Protein AF-A0A945B3X9-F1 (afdb_monomer_lite)

Sequence (111 aa):
MVVATVVPNTYIKDQVYYFQRKVPKDLWQYYSRHKIVICLKTKSVRQATFAAKSLASKLDNYWLSLRLQDIQVPASHLLMESRGNSLSDQPTINDALDLYLRLKAWFHKLF

Foldseek 3Di:
DDPDPPLPQWDDDPLWIKGKDAADPVCCVVDPDRMDIGTLRDNDPVSNNVSNVVVVVVVVVVVVVVVVVVPPDPPPVPPDPPPPDPDPPPQDPVNVVVVVVVVVVVVVVVD

Radius of gyration: 33.61 Å; chains: 1; bounding box: 90×26×76 Å

pLDDT: mean 80.26, std 14.55, range [34.69, 94.19]

Secondary structure (DSSP, 8-state):
-------TTEEEETTEEEEEEEPPGGGGGG-SSSEEEEE-----HHHHHHHHHHHHHHHHHHHHHHHHHH-SSTTGGGS----TTS------HHHHHHHHHHHHHHHHT--

Structure (mmCIF, N/CA/C/O backbone):
data_AF-A0A945B3X9-F1
#
_entry.id   AF-A0A945B3X9-F1
#
loop_
_atom_site.group_PDB
_atom_site.id
_atom_site.type_symbol
_atom_site.label_atom_id
_atom_site.label_alt_id
_atom_site.label_comp_id
_atom_site.label_asym_id
_atom_site.label_entity_id
_atom_site.label_seq_id
_atom_site.pdbx_PDB_ins_code
_atom_site.Cartn_x
_atom_site.Cartn_y
_atom_site.Cartn_z
_atom_site.occupancy
_atom_site.B_iso_or_equiv
_atom_site.auth_seq_id
_atom_site.auth_comp_id
_atom_site.auth_asym_id
_atom_site.auth_atom_id
_atom_site.pdbx_PDB_model_num
ATOM 1 N N . MET A 1 1 ? -25.529 10.657 19.042 1.00 34.69 1 MET A N 1
ATOM 2 C CA . MET A 1 1 ? -24.734 10.490 17.806 1.00 34.69 1 MET A CA 1
ATOM 3 C C . MET A 1 1 ? -23.264 10.544 18.197 1.00 34.69 1 MET A C 1
ATOM 5 O O . MET A 1 1 ? -22.777 11.615 18.523 1.00 34.69 1 MET A O 1
ATOM 9 N N . VAL A 1 2 ? -22.589 9.396 18.309 1.00 39.94 2 VAL A N 1
ATOM 10 C CA . VAL A 1 2 ? -21.158 9.366 18.653 1.00 39.94 2 VAL A CA 1
ATOM 11 C C . VAL A 1 2 ? -20.397 9.798 17.408 1.00 39.94 2 VAL A C 1
ATOM 13 O O . VAL A 1 2 ? -20.426 9.095 16.400 1.00 39.94 2 VAL A O 1
ATOM 16 N N . VAL A 1 3 ? -19.753 10.963 17.461 1.00 41.56 3 VAL A N 1
ATOM 17 C CA . VAL A 1 3 ? -18.770 11.370 16.456 1.00 41.56 3 VAL A CA 1
ATOM 18 C C . VAL A 1 3 ? -17.592 10.414 16.612 1.00 41.56 3 VAL A C 1
ATOM 20 O O . VAL A 1 3 ? -16.677 10.643 17.399 1.00 41.56 3 VAL A O 1
ATOM 23 N N . ALA A 1 4 ? -17.662 9.273 15.924 1.00 48.12 4 ALA A N 1
ATOM 24 C CA . ALA A 1 4 ? -16.507 8.423 15.730 1.00 48.12 4 ALA A CA 1
ATOM 25 C C . ALA A 1 4 ? -15.458 9.313 15.072 1.00 48.12 4 ALA A C 1
ATOM 27 O O . ALA A 1 4 ? -15.703 9.888 14.014 1.00 48.12 4 ALA A O 1
ATOM 28 N N . THR A 1 5 ? -14.315 9.483 15.718 1.00 50.12 5 THR A N 1
ATOM 29 C CA . THR A 1 5 ? -13.131 10.048 15.087 1.00 50.12 5 THR A CA 1
ATOM 30 C C . THR A 1 5 ? -12.790 9.123 13.922 1.00 50.12 5 THR A C 1
ATOM 32 O O . THR A 1 5 ? -12.169 8.079 14.111 1.00 50.12 5 THR A O 1
ATOM 35 N N . VAL A 1 6 ? -13.332 9.423 12.735 1.00 61.19 6 VAL A N 1
ATOM 36 C CA . VAL A 1 6 ? -13.319 8.508 11.592 1.00 61.19 6 VAL A CA 1
ATOM 37 C C . VAL A 1 6 ? -11.882 8.396 11.127 1.00 61.19 6 VAL A C 1
ATOM 39 O O . VAL A 1 6 ? -11.352 9.244 10.414 1.00 61.19 6 VAL A O 1
ATOM 42 N N . VAL A 1 7 ? -11.220 7.353 11.606 1.00 66.31 7 VAL A N 1
ATOM 43 C CA . VAL A 1 7 ? -9.876 7.001 11.197 1.00 66.31 7 VAL A CA 1
ATOM 44 C C . VAL A 1 7 ? -9.932 6.776 9.682 1.00 66.31 7 VAL A C 1
ATOM 46 O O . VAL A 1 7 ? -10.696 5.912 9.232 1.00 66.31 7 VAL A O 1
ATOM 49 N N . PRO A 1 8 ? -9.187 7.558 8.880 1.00 74.25 8 PRO A N 1
ATOM 50 C CA . PRO A 1 8 ? -9.322 7.530 7.431 1.00 74.25 8 PRO A CA 1
ATOM 51 C C . PRO A 1 8 ? -9.066 6.115 6.911 1.00 74.25 8 PRO A C 1
ATOM 53 O O . PRO A 1 8 ? -8.135 5.442 7.356 1.00 74.25 8 PRO A O 1
ATOM 56 N N . ASN A 1 9 ? -9.901 5.670 5.969 1.00 80.88 9 ASN A N 1
ATOM 57 C CA . ASN A 1 9 ? -9.833 4.343 5.347 1.00 80.88 9 ASN A CA 1
ATOM 58 C C . ASN A 1 9 ? -10.091 3.162 6.300 1.00 80.88 9 ASN A C 1
ATOM 60 O O . ASN A 1 9 ? -9.591 2.064 6.056 1.00 80.88 9 ASN A O 1
ATOM 64 N N . THR A 1 10 ? -10.866 3.343 7.374 1.00 88.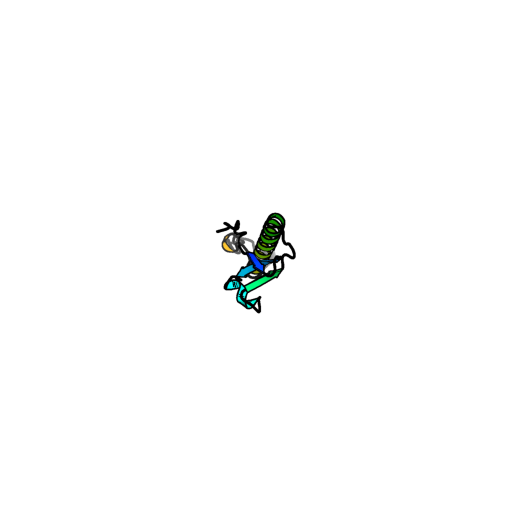69 10 THR A N 1
ATOM 65 C CA . THR A 1 10 ? -11.247 2.228 8.257 1.00 88.69 10 THR A CA 1
ATOM 66 C C . THR A 1 10 ? -12.742 2.168 8.543 1.00 88.69 10 THR A C 1
ATOM 68 O O . THR A 1 10 ? -13.457 3.159 8.420 1.00 88.69 10 THR A O 1
ATOM 71 N N . TYR A 1 11 ? -13.209 0.983 8.922 1.00 88.88 11 TYR A N 1
ATOM 72 C CA . TYR A 1 11 ? -14.560 0.738 9.414 1.00 88.88 11 TYR A CA 1
ATOM 73 C C . TYR A 1 11 ? -14.523 -0.299 10.541 1.00 88.88 11 TYR A C 1
ATOM 75 O O . TYR A 1 11 ? -13.537 -1.018 10.701 1.00 88.88 11 TYR A O 1
ATOM 83 N N . ILE A 1 12 ? -15.587 -0.378 11.335 1.00 89.38 12 ILE A N 1
ATOM 84 C CA . ILE A 1 12 ? -15.688 -1.319 12.455 1.00 89.38 12 ILE A CA 1
ATOM 85 C C . ILE A 1 12 ? -16.617 -2.458 12.050 1.00 89.38 12 ILE A C 1
ATOM 87 O O . ILE A 1 12 ? -17.694 -2.221 11.506 1.00 89.38 12 ILE A O 1
ATOM 91 N N . LYS A 1 13 ? -16.209 -3.692 12.337 1.00 89.12 13 LYS A N 1
ATOM 92 C CA . LYS A 1 13 ? -17.056 -4.880 12.235 1.00 89.12 13 LYS A CA 1
ATOM 93 C C . LYS A 1 13 ? -16.774 -5.769 13.444 1.00 89.12 13 LYS A C 1
ATOM 95 O O . LYS A 1 13 ? -15.614 -6.036 13.748 1.00 89.12 13 LYS A O 1
ATOM 100 N N . ASP A 1 14 ? -17.822 -6.168 14.160 1.00 88.06 14 ASP A N 1
ATOM 101 C CA . ASP A 1 14 ? -17.732 -7.022 15.357 1.00 88.06 14 ASP A CA 1
ATOM 102 C C . ASP A 1 14 ? -16.768 -6.478 16.433 1.00 88.06 14 ASP A C 1
ATOM 104 O O . ASP A 1 14 ? -15.958 -7.208 17.000 1.00 88.06 14 ASP A O 1
ATOM 108 N N . GLN A 1 15 ? -16.818 -5.163 16.697 1.00 87.31 15 GLN A N 1
ATOM 109 C CA . GLN A 1 15 ? -15.919 -4.442 17.624 1.00 87.31 15 GLN A CA 1
ATOM 110 C C . GLN A 1 15 ? -14.430 -4.439 17.223 1.00 87.31 15 GLN A C 1
ATOM 112 O O . GLN A 1 15 ? -13.593 -3.942 17.976 1.00 87.31 15 GLN A O 1
ATOM 117 N N . VAL A 1 16 ? -14.081 -4.960 16.046 1.00 90.88 16 VAL A N 1
ATOM 118 C CA . VAL A 1 16 ? -12.719 -4.956 15.503 1.00 90.88 16 VAL A CA 1
ATOM 119 C C . VAL A 1 16 ? -12.630 -3.945 14.365 1.00 90.88 16 VAL A C 1
ATOM 121 O O . VAL A 1 16 ? -13.542 -3.825 13.546 1.00 90.88 16 VAL A O 1
ATOM 124 N N . TYR A 1 17 ? -11.521 -3.211 14.300 1.00 90.12 17 TYR A N 1
ATOM 125 C CA . TYR A 1 17 ? -11.271 -2.282 13.203 1.00 90.12 17 TYR A CA 1
ATOM 126 C C . TYR A 1 17 ? -10.745 -3.010 11.962 1.00 90.12 17 TYR A C 1
ATOM 128 O O . TYR A 1 17 ? -9.882 -3.888 12.032 1.00 90.12 17 TYR A O 1
ATOM 136 N N . TYR A 1 18 ? -11.245 -2.595 10.807 1.00 92.31 18 TYR A N 1
ATOM 137 C CA . TYR A 1 18 ? -10.849 -3.056 9.486 1.00 92.31 18 TYR A CA 1
ATOM 138 C C . TYR A 1 18 ? -10.345 -1.870 8.682 1.00 92.31 18 TYR A C 1
ATOM 140 O O . TYR A 1 18 ? -10.929 -0.791 8.711 1.00 92.31 18 TYR A O 1
ATOM 148 N N . PHE A 1 19 ? -9.274 -2.083 7.936 1.00 93.12 19 PHE A N 1
ATOM 149 C CA . PHE A 1 19 ? -8.760 -1.155 6.947 1.00 93.12 19 PHE A CA 1
ATOM 150 C C . PHE A 1 19 ? -9.365 -1.475 5.583 1.00 93.12 19 PHE A C 1
ATOM 152 O O . PHE A 1 19 ? -9.411 -2.639 5.188 1.00 93.12 19 PHE A O 1
ATOM 159 N N . GLN A 1 20 ? -9.805 -0.451 4.857 1.00 92.19 20 GLN A N 1
ATOM 160 C CA . GLN A 1 20 ? -10.320 -0.558 3.500 1.00 92.19 20 GLN A CA 1
ATOM 161 C C . GLN A 1 20 ? -9.741 0.544 2.620 1.00 92.19 20 GLN A C 1
ATOM 163 O O . GLN A 1 20 ? -9.958 1.724 2.882 1.00 92.19 20 GLN A O 1
ATOM 168 N N . ARG A 1 21 ? -9.119 0.166 1.501 1.00 91.31 21 ARG A N 1
ATOM 169 C CA . ARG A 1 21 ? -8.617 1.116 0.500 1.00 91.31 21 ARG A CA 1
ATOM 170 C C . ARG A 1 21 ? -8.899 0.622 -0.917 1.00 91.31 21 ARG A C 1
ATOM 172 O O . ARG A 1 21 ? -8.838 -0.576 -1.188 1.00 91.31 21 ARG A O 1
ATOM 179 N N . LYS A 1 22 ? -9.237 1.545 -1.821 1.00 91.62 22 LYS A N 1
ATOM 180 C CA . LYS A 1 22 ? -9.386 1.250 -3.254 1.00 91.62 22 LYS A CA 1
ATOM 181 C C . LYS A 1 22 ? -8.010 1.194 -3.915 1.00 91.62 22 LYS A C 1
ATOM 183 O O . LYS A 1 22 ? -7.152 2.014 -3.600 1.00 91.62 22 LYS A O 1
ATOM 188 N N . VAL A 1 23 ? -7.827 0.245 -4.827 1.00 91.50 23 VAL A N 1
ATOM 189 C CA . VAL A 1 23 ? -6.628 0.140 -5.664 1.00 91.50 23 VAL A CA 1
ATOM 190 C C . VAL A 1 23 ? -6.755 1.144 -6.822 1.00 91.50 23 VAL A C 1
ATOM 192 O O . VAL A 1 23 ? -7.811 1.169 -7.466 1.00 91.50 23 VAL A O 1
ATOM 195 N N . PRO A 1 24 ? -5.730 1.975 -7.092 1.00 90.56 24 PRO A N 1
ATOM 196 C CA . PRO A 1 24 ? -5.681 2.849 -8.266 1.00 90.56 24 PRO A CA 1
ATOM 197 C C . PRO A 1 24 ? -5.885 2.071 -9.573 1.00 90.56 24 PRO A C 1
ATOM 199 O O . PRO A 1 24 ? -5.449 0.926 -9.670 1.00 90.56 24 PRO A O 1
ATOM 202 N N . LYS A 1 25 ? -6.530 2.688 -10.573 1.00 88.31 25 LYS A N 1
ATOM 203 C CA . LYS A 1 25 ? -6.861 2.039 -11.860 1.00 88.31 25 LYS A CA 1
ATOM 204 C C . LYS A 1 25 ? -5.625 1.499 -12.574 1.00 88.31 25 LYS A C 1
ATOM 206 O O . LYS A 1 25 ? -5.640 0.377 -13.063 1.00 88.31 25 LYS A O 1
ATOM 211 N N . ASP A 1 26 ? -4.554 2.277 -12.540 1.00 87.44 26 ASP A N 1
ATOM 212 C CA . ASP A 1 26 ? -3.242 1.965 -13.109 1.00 87.44 26 ASP A CA 1
ATOM 213 C C . ASP A 1 26 ? -2.678 0.640 -12.569 1.00 87.44 26 ASP A C 1
ATOM 215 O O . ASP A 1 26 ? -1.916 -0.037 -13.243 1.00 87.44 26 ASP A O 1
ATOM 219 N N . LEU A 1 27 ? -3.092 0.231 -11.366 1.00 86.88 27 LEU A N 1
ATOM 220 C CA . LEU A 1 27 ? -2.590 -0.961 -10.686 1.00 86.88 27 LEU A CA 1
ATOM 221 C C . LEU A 1 27 ? -3.570 -2.137 -10.724 1.00 86.88 27 LEU A C 1
ATOM 223 O O . LEU A 1 27 ? -3.325 -3.163 -10.093 1.00 86.88 27 LEU A O 1
ATOM 227 N N . TRP A 1 28 ? -4.686 -2.021 -11.446 1.00 89.88 28 TRP A N 1
ATOM 228 C CA . TRP A 1 28 ? -5.678 -3.096 -11.537 1.00 89.88 28 TRP A CA 1
ATOM 229 C C . TRP A 1 28 ? -5.144 -4.351 -12.223 1.00 89.88 28 TRP A C 1
ATOM 231 O O . TRP A 1 28 ? -5.600 -5.441 -11.903 1.00 89.88 28 TRP A O 1
ATOM 241 N N . GLN A 1 29 ? -4.156 -4.218 -13.106 1.00 86.94 29 GLN A N 1
ATOM 242 C CA . GLN A 1 29 ? -3.527 -5.363 -13.769 1.00 86.94 29 GLN A CA 1
ATOM 243 C C . GLN A 1 29 ? -2.729 -6.240 -12.788 1.00 86.94 29 GLN A C 1
ATOM 245 O O . GLN A 1 29 ? -2.649 -7.450 -12.970 1.00 86.94 29 GLN A O 1
ATOM 250 N N . TYR A 1 30 ? -2.209 -5.650 -11.707 1.00 85.38 30 TYR A N 1
ATOM 251 C CA . TYR A 1 30 ? -1.423 -6.350 -10.687 1.00 85.38 30 TYR A CA 1
ATOM 252 C C . TYR A 1 30 ? -2.278 -6.980 -9.574 1.00 85.38 30 TYR A C 1
ATOM 254 O O . TYR A 1 30 ? -1.777 -7.786 -8.791 1.00 85.38 30 TYR A O 1
ATOM 262 N N . TYR A 1 31 ? -3.564 -6.624 -9.467 1.00 88.00 31 TYR A N 1
ATOM 263 C CA . TYR A 1 31 ? -4.441 -7.071 -8.383 1.00 88.00 31 TYR A CA 1
ATOM 264 C C . TYR A 1 31 ? -5.717 -7.726 -8.910 1.00 88.00 31 TYR A C 1
ATOM 266 O O . TYR A 1 31 ? -6.522 -7.098 -9.586 1.00 88.00 31 TYR A O 1
ATOM 274 N N . SER A 1 32 ? -5.999 -8.950 -8.450 1.00 86.44 32 SER A N 1
ATOM 275 C CA . SER A 1 32 ? -7.260 -9.651 -8.751 1.00 86.44 32 SER A CA 1
ATOM 276 C C . SER A 1 32 ? -8.513 -8.902 -8.255 1.00 86.44 32 SER A C 1
ATOM 278 O O . SER A 1 32 ? -9.613 -9.116 -8.761 1.00 86.44 32 SER A O 1
ATOM 280 N N . ARG A 1 33 ? -8.376 -8.005 -7.266 1.00 90.88 33 ARG A N 1
ATOM 281 C CA . ARG A 1 33 ? -9.482 -7.195 -6.732 1.00 90.88 33 ARG A CA 1
ATOM 282 C C . ARG A 1 33 ? -9.118 -5.718 -6.649 1.00 90.88 33 ARG A C 1
ATOM 284 O O . ARG A 1 33 ? -8.063 -5.354 -6.145 1.00 90.88 33 ARG A O 1
ATOM 291 N N . HIS A 1 34 ? -10.075 -4.857 -6.987 1.00 89.62 34 HIS A N 1
ATOM 292 C CA . HIS A 1 34 ? -9.923 -3.394 -6.934 1.00 89.62 34 HIS A CA 1
ATOM 293 C C . HIS A 1 34 ? -10.008 -2.788 -5.521 1.00 89.62 34 HIS A C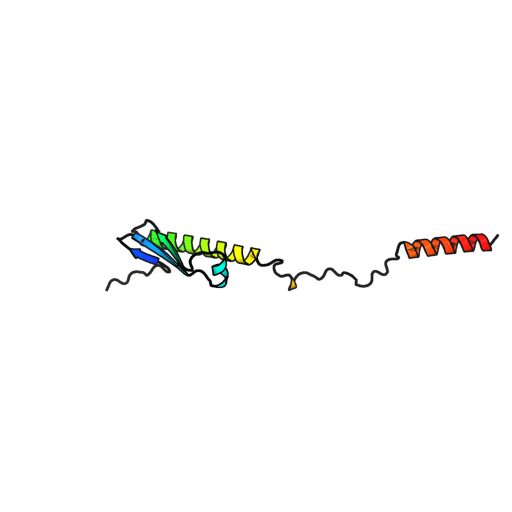 1
ATOM 295 O O . HIS A 1 34 ? -9.960 -1.567 -5.358 1.00 89.62 34 HIS A O 1
ATOM 301 N N . LYS A 1 35 ? -10.182 -3.612 -4.481 1.00 91.19 35 LYS A N 1
ATOM 302 C CA . LYS A 1 35 ? -10.345 -3.167 -3.093 1.00 91.19 35 LYS A CA 1
ATOM 303 C C . LYS A 1 35 ? -9.547 -4.060 -2.154 1.00 91.19 35 LYS A C 1
ATOM 305 O O . LYS A 1 35 ? -9.743 -5.272 -2.144 1.00 91.19 35 LYS A O 1
ATOM 310 N N . ILE A 1 36 ? -8.711 -3.439 -1.331 1.00 91.69 36 ILE A N 1
ATOM 311 C CA . ILE A 1 36 ? -7.928 -4.100 -0.289 1.00 91.69 36 ILE A CA 1
ATOM 312 C C . ILE A 1 36 ? -8.672 -3.927 1.030 1.00 91.69 36 ILE A C 1
ATOM 314 O O . ILE A 1 36 ? -8.997 -2.801 1.413 1.00 91.69 36 ILE A O 1
ATOM 318 N N . VAL A 1 37 ? -8.952 -5.041 1.705 1.00 92.50 37 VAL A N 1
ATOM 319 C CA . VAL A 1 37 ? -9.571 -5.070 3.034 1.00 92.50 37 VAL A CA 1
ATOM 320 C C . VAL A 1 37 ? -8.697 -5.902 3.960 1.00 92.50 37 VAL A C 1
ATOM 322 O O . VAL A 1 37 ? -8.405 -7.053 3.652 1.00 92.50 37 VAL A O 1
ATOM 325 N N . ILE A 1 38 ? -8.274 -5.322 5.083 1.00 92.06 38 ILE A N 1
ATOM 326 C CA . ILE A 1 38 ? -7.381 -5.973 6.048 1.00 92.06 38 ILE A CA 1
ATOM 327 C C . ILE A 1 38 ? -7.950 -5.798 7.453 1.00 92.06 38 ILE A C 1
ATOM 329 O O . ILE A 1 38 ? -8.308 -4.694 7.856 1.00 92.06 38 ILE A O 1
ATOM 333 N N . CYS A 1 39 ? -8.005 -6.883 8.224 1.00 92.25 39 CYS A N 1
ATOM 334 C CA . CYS A 1 39 ? -8.360 -6.818 9.639 1.00 92.25 39 CYS A CA 1
ATOM 335 C C . CYS A 1 39 ? -7.203 -6.181 10.419 1.00 92.25 39 CYS A C 1
ATOM 337 O O . CYS A 1 39 ? -6.100 -6.728 10.412 1.00 92.25 39 CYS A O 1
ATOM 339 N N . LEU A 1 40 ? -7.442 -5.083 11.140 1.00 90.56 40 LEU A N 1
ATOM 340 C CA . LEU A 1 40 ? -6.415 -4.471 11.994 1.00 90.56 40 LEU A CA 1
ATOM 341 C C . LEU A 1 40 ? -6.201 -5.251 13.297 1.00 90.56 40 LEU A C 1
ATOM 343 O O . LEU A 1 40 ? -5.219 -5.005 13.984 1.00 90.56 40 LEU A O 1
ATOM 347 N N . LYS A 1 41 ? -7.096 -6.198 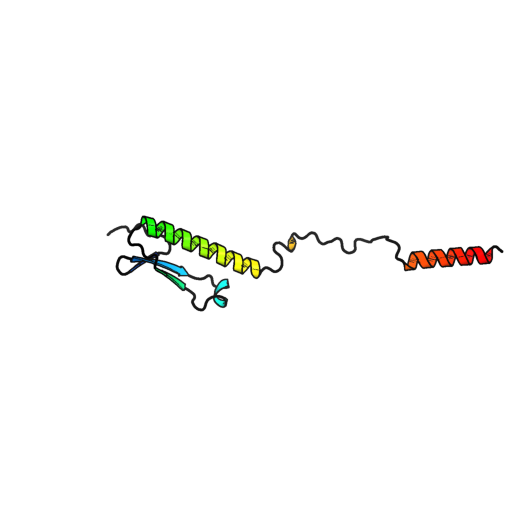13.627 1.00 89.31 41 LYS A N 1
ATOM 348 C CA . LYS A 1 41 ? -7.058 -7.044 14.838 1.00 89.31 41 LYS A CA 1
ATOM 349 C C . LYS A 1 41 ? -7.006 -6.254 16.155 1.00 89.31 41 LYS A C 1
ATOM 351 O O . LYS A 1 41 ? -6.615 -6.790 17.186 1.00 89.31 41 LYS A O 1
ATOM 356 N N . THR A 1 42 ? -7.433 -4.995 16.144 1.00 88.75 42 THR A N 1
ATOM 357 C CA . THR A 1 42 ? -7.474 -4.132 17.328 1.00 88.75 42 THR A CA 1
ATOM 358 C C . THR A 1 42 ? -8.890 -3.628 17.569 1.00 88.75 42 THR A C 1
ATOM 360 O O . THR A 1 42 ? -9.675 -3.484 16.631 1.00 88.75 42 THR A O 1
ATOM 363 N N . LYS A 1 43 ? -9.215 -3.374 18.842 1.00 89.50 43 LYS A N 1
ATOM 364 C CA . LYS A 1 43 ? -10.456 -2.708 19.286 1.00 89.50 43 LYS A CA 1
ATOM 365 C C . LYS A 1 43 ? -10.210 -1.263 19.747 1.00 89.50 43 LYS A C 1
ATOM 367 O O . LYS A 1 43 ? -11.145 -0.523 20.026 1.00 89.50 43 LYS A O 1
ATOM 372 N N . SER A 1 44 ? -8.942 -0.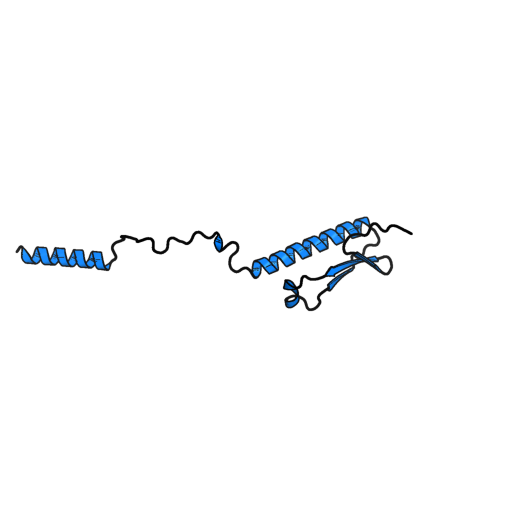860 19.854 1.00 89.31 44 SER A N 1
ATOM 373 C CA . SER A 1 44 ? -8.538 0.481 20.284 1.00 89.3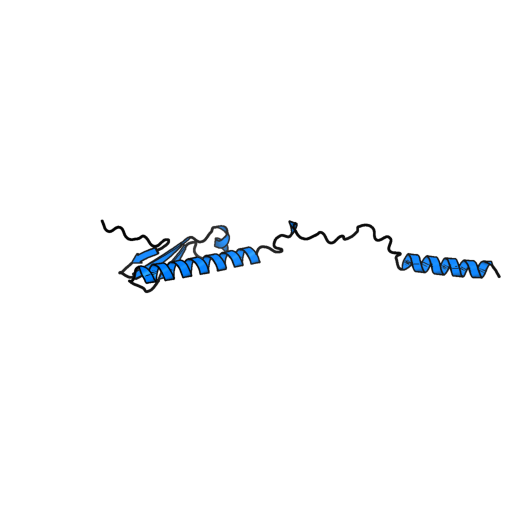1 44 SER A CA 1
ATOM 374 C C . SER A 1 44 ? -8.407 1.416 19.088 1.00 89.31 44 SER A C 1
ATOM 376 O O . SER A 1 44 ? -7.649 1.130 18.161 1.00 89.31 44 SER A O 1
ATOM 378 N N . VAL A 1 45 ? -9.067 2.576 19.155 1.00 87.38 45 VAL A N 1
ATOM 379 C CA . VAL A 1 45 ? -9.003 3.623 18.121 1.00 87.38 45 VAL A CA 1
ATOM 380 C C . VAL A 1 45 ? -7.559 4.055 17.855 1.00 87.38 45 VAL A C 1
ATOM 382 O O . VAL A 1 45 ? -7.157 4.166 16.705 1.00 87.38 45 VAL A O 1
ATOM 385 N N . ARG A 1 46 ? -6.746 4.266 18.901 1.00 89.88 46 ARG A N 1
ATOM 386 C CA . ARG A 1 46 ? -5.358 4.755 18.758 1.00 89.88 46 ARG A CA 1
ATOM 387 C C . ARG A 1 46 ? -4.445 3.747 18.061 1.00 89.88 46 ARG A C 1
ATOM 389 O O . ARG A 1 46 ? -3.586 4.122 17.273 1.00 89.88 46 ARG A O 1
ATOM 396 N N . GLN A 1 47 ? -4.624 2.461 18.350 1.00 90.69 47 GLN A N 1
ATOM 397 C CA . GLN A 1 47 ? -3.868 1.419 17.657 1.00 90.69 47 GLN A CA 1
ATOM 398 C C . GLN A 1 47 ? -4.381 1.239 16.227 1.00 90.69 47 GLN A C 1
ATOM 400 O O . GLN A 1 47 ? -3.581 1.074 15.311 1.00 90.69 47 GLN A O 1
ATOM 405 N N . ALA A 1 48 ? -5.698 1.324 16.021 1.00 90.62 48 ALA A N 1
ATOM 406 C CA . ALA A 1 48 ? -6.299 1.270 14.696 1.00 90.62 48 ALA A CA 1
ATOM 407 C C . ALA A 1 48 ? -5.828 2.429 13.804 1.00 90.62 48 ALA A C 1
ATOM 409 O O . ALA A 1 48 ? -5.470 2.185 12.657 1.00 90.62 48 ALA A O 1
ATOM 410 N N . THR A 1 49 ? -5.737 3.665 14.315 1.00 90.19 49 THR A N 1
ATOM 411 C CA . THR A 1 49 ? -5.195 4.810 13.559 1.00 90.19 49 THR A CA 1
ATOM 412 C C . THR A 1 49 ? -3.750 4.594 13.157 1.00 90.19 49 THR A C 1
ATOM 414 O O . THR A 1 49 ? -3.401 4.807 11.996 1.00 90.19 49 THR A O 1
ATOM 417 N N . PHE A 1 50 ? -2.909 4.163 14.094 1.00 91.81 50 PHE A N 1
ATOM 418 C CA . PHE A 1 50 ? -1.500 3.916 13.828 1.00 91.81 50 PHE A CA 1
ATOM 419 C C . PHE A 1 50 ? -1.312 2.795 12.797 1.00 91.81 50 PHE A C 1
ATOM 421 O O . PHE A 1 50 ? -0.608 2.975 11.803 1.00 91.81 50 PHE A O 1
ATOM 428 N N . ALA A 1 51 ? -2.007 1.670 12.980 1.00 92.38 51 ALA A N 1
ATOM 429 C CA . ALA A 1 51 ? -1.942 0.534 12.069 1.00 92.38 51 ALA A CA 1
ATOM 430 C C . ALA A 1 51 ? -2.501 0.874 10.677 1.00 92.38 51 ALA A C 1
ATOM 432 O O . ALA A 1 51 ? -1.880 0.531 9.673 1.00 92.38 51 ALA A O 1
ATOM 433 N N . ALA A 1 52 ? -3.621 1.600 10.597 1.00 91.94 52 ALA A N 1
ATOM 434 C CA . ALA A 1 52 ? -4.198 2.054 9.333 1.00 91.94 52 ALA A CA 1
ATOM 435 C C . ALA A 1 52 ? -3.249 2.991 8.577 1.00 91.94 52 ALA A C 1
ATOM 437 O O . ALA A 1 52 ? -3.058 2.821 7.374 1.00 91.94 52 ALA A O 1
ATOM 438 N N . LYS A 1 53 ? -2.605 3.938 9.275 1.00 92.06 53 LYS A N 1
ATOM 439 C CA . LYS A 1 53 ? -1.588 4.820 8.683 1.00 92.06 53 LYS A CA 1
ATOM 440 C C . LYS A 1 53 ? -0.374 4.035 8.187 1.00 92.06 53 LYS A C 1
ATOM 442 O O . LYS A 1 53 ? 0.078 4.277 7.075 1.00 92.06 53 LYS A O 1
ATOM 447 N N . SER A 1 54 ? 0.119 3.079 8.976 1.00 93.50 54 SER A N 1
ATOM 448 C CA . SER A 1 54 ? 1.252 2.227 8.590 1.00 93.50 54 SER A CA 1
ATOM 449 C C . SER A 1 54 ? 0.933 1.341 7.380 1.00 93.50 54 SER A C 1
ATOM 451 O O . SER A 1 54 ? 1.758 1.192 6.483 1.00 93.50 54 SER A O 1
ATOM 453 N N . LEU A 1 55 ? -0.274 0.773 7.308 1.00 93.00 55 LEU A N 1
ATOM 454 C CA . LEU A 1 55 ? -0.716 0.014 6.135 1.00 93.00 55 LEU A CA 1
ATOM 455 C C . LEU A 1 55 ? -0.892 0.907 4.911 1.00 93.00 55 LEU A C 1
ATOM 457 O O . LEU A 1 55 ? -0.505 0.516 3.812 1.00 93.00 55 LEU A O 1
ATOM 461 N N . ALA A 1 56 ? -1.451 2.104 5.094 1.00 91.81 56 ALA A N 1
ATOM 462 C CA . ALA A 1 56 ? -1.594 3.067 4.017 1.00 91.81 56 ALA A CA 1
ATOM 463 C C . ALA A 1 56 ? -0.227 3.449 3.432 1.00 91.81 56 ALA A C 1
ATOM 465 O O . ALA A 1 56 ? -0.055 3.326 2.223 1.00 91.81 56 ALA A O 1
ATOM 466 N N . SER A 1 57 ? 0.753 3.805 4.271 1.00 93.62 57 SER A N 1
ATOM 467 C CA . SER A 1 57 ? 2.095 4.170 3.804 1.00 93.62 57 SER A CA 1
ATOM 468 C C . SER A 1 57 ? 2.822 3.007 3.129 1.00 93.62 57 SER A C 1
ATOM 470 O O . SER A 1 57 ? 3.449 3.199 2.092 1.00 93.62 57 SER A O 1
ATOM 472 N N . LYS A 1 58 ? 2.691 1.781 3.653 1.00 93.88 58 LYS A N 1
ATOM 473 C CA . LYS A 1 58 ? 3.237 0.577 3.003 1.00 93.88 58 LYS A CA 1
ATOM 474 C C . LYS A 1 58 ? 2.649 0.356 1.612 1.00 93.88 58 LYS A C 1
ATOM 476 O O . LYS A 1 58 ? 3.399 0.064 0.685 1.00 93.88 58 LYS A O 1
ATOM 481 N N . LEU A 1 59 ? 1.332 0.511 1.460 1.00 93.12 59 LEU A N 1
ATOM 482 C CA . LEU A 1 59 ? 0.683 0.409 0.152 1.00 93.12 59 LEU A CA 1
ATOM 483 C C . LEU A 1 59 ? 1.145 1.514 -0.794 1.00 93.12 59 LEU A C 1
ATOM 485 O O . LEU A 1 59 ? 1.431 1.220 -1.947 1.00 93.12 59 LEU A O 1
ATOM 489 N N . ASP A 1 60 ? 1.262 2.751 -0.313 1.00 92.81 60 ASP A N 1
ATOM 490 C CA . ASP A 1 60 ? 1.725 3.869 -1.137 1.00 92.81 60 ASP A CA 1
ATOM 491 C C . ASP A 1 60 ? 3.151 3.652 -1.644 1.00 92.81 60 ASP A C 1
ATOM 493 O O . ASP A 1 60 ? 3.402 3.812 -2.836 1.00 92.81 60 ASP A O 1
ATOM 497 N N . ASN A 1 61 ? 4.055 3.184 -0.781 1.00 94.19 61 ASN A N 1
ATOM 498 C CA . ASN A 1 61 ? 5.419 2.839 -1.176 1.00 94.19 61 ASN A CA 1
ATOM 499 C C . ASN A 1 61 ? 5.452 1.693 -2.193 1.00 94.19 61 ASN A C 1
ATOM 501 O O . ASN A 1 61 ? 6.179 1.771 -3.179 1.00 94.19 61 ASN A O 1
ATOM 505 N N . TYR A 1 62 ? 4.641 0.650 -1.992 1.00 92.19 62 TYR A N 1
ATOM 506 C CA . TYR A 1 62 ? 4.570 -0.479 -2.922 1.00 92.19 62 TYR A CA 1
ATOM 507 C C . TYR A 1 62 ? 4.029 -0.061 -4.298 1.00 92.19 62 TYR A C 1
ATOM 509 O O . TYR A 1 62 ? 4.574 -0.414 -5.343 1.00 92.19 62 TYR A O 1
ATOM 517 N N . TRP A 1 63 ? 2.972 0.745 -4.313 1.00 91.81 63 TRP A N 1
ATOM 518 C CA . TRP A 1 63 ? 2.397 1.292 -5.539 1.00 91.81 63 TRP A CA 1
ATOM 519 C C . TRP A 1 63 ? 3.359 2.229 -6.264 1.00 91.81 63 TRP A C 1
ATOM 521 O O . TRP A 1 63 ? 3.396 2.239 -7.491 1.00 91.81 63 TRP A O 1
ATOM 531 N N . LEU A 1 64 ? 4.140 3.008 -5.519 1.00 90.88 64 LEU A N 1
ATOM 532 C CA . LEU A 1 64 ? 5.200 3.835 -6.078 1.00 90.88 64 LEU A CA 1
ATOM 533 C C . LEU A 1 64 ? 6.297 2.958 -6.692 1.00 90.88 64 LEU A C 1
ATOM 535 O O . LEU A 1 64 ? 6.692 3.216 -7.824 1.00 90.88 64 LEU A O 1
ATOM 539 N N . SER A 1 65 ? 6.727 1.888 -6.014 1.00 90.25 65 SER A N 1
ATOM 540 C CA . SER A 1 65 ? 7.734 0.977 -6.568 1.00 90.25 65 SER A CA 1
ATOM 541 C C . SER A 1 65 ? 7.274 0.277 -7.847 1.00 90.25 65 SER A C 1
ATOM 543 O O . SER A 1 65 ? 8.074 0.156 -8.765 1.00 90.25 65 SER A O 1
ATOM 545 N N . LEU A 1 66 ? 5.997 -0.114 -7.948 1.00 88.62 66 LEU A N 1
ATOM 546 C CA . LEU A 1 66 ? 5.450 -0.698 -9.180 1.00 88.62 66 LEU A CA 1
ATOM 547 C C . LEU A 1 66 ? 5.528 0.291 -10.347 1.00 88.62 66 LEU A C 1
ATOM 549 O O . LEU A 1 66 ? 6.017 -0.046 -11.417 1.00 88.62 66 LEU A O 1
ATOM 553 N N . ARG A 1 67 ? 5.129 1.547 -10.117 1.00 87.06 67 ARG A N 1
ATOM 554 C CA . ARG A 1 67 ? 5.236 2.592 -11.145 1.00 87.06 67 ARG A CA 1
ATOM 555 C C . ARG A 1 67 ? 6.682 2.867 -11.541 1.00 87.06 67 ARG A C 1
ATOM 557 O O . ARG A 1 67 ? 6.951 3.090 -12.711 1.00 87.06 67 ARG A O 1
ATOM 564 N N . LEU A 1 68 ? 7.606 2.859 -10.579 1.00 85.50 68 LEU A N 1
ATOM 565 C CA . LEU A 1 68 ? 9.031 3.022 -10.864 1.00 85.50 68 LEU A CA 1
ATOM 566 C C . LEU A 1 68 ? 9.601 1.862 -11.684 1.00 85.50 68 LEU A C 1
ATOM 568 O O . LEU A 1 68 ? 10.470 2.105 -12.509 1.00 85.50 68 LEU A O 1
ATOM 572 N N . GLN A 1 69 ? 9.122 0.633 -11.478 1.00 82.19 69 GLN A N 1
ATOM 573 C CA . GLN A 1 69 ? 9.525 -0.522 -12.285 1.00 82.19 69 GLN A CA 1
ATOM 574 C C . GLN A 1 69 ? 9.031 -0.419 -13.733 1.00 82.19 69 GLN A C 1
ATOM 576 O O . GLN A 1 69 ? 9.769 -0.780 -14.645 1.00 82.19 69 GLN A O 1
ATOM 581 N N . ASP A 1 70 ? 7.825 0.114 -13.952 1.00 75.25 70 ASP A N 1
ATOM 582 C CA . ASP A 1 70 ? 7.294 0.345 -15.304 1.00 75.25 70 ASP A CA 1
ATOM 583 C C . ASP A 1 70 ? 8.036 1.478 -16.047 1.00 75.25 70 ASP A C 1
ATOM 585 O O . ASP A 1 70 ? 8.059 1.519 -17.280 1.00 75.25 70 ASP A O 1
ATOM 589 N N . ILE A 1 71 ? 8.686 2.397 -15.321 1.00 79.38 71 ILE A N 1
ATOM 590 C CA . ILE A 1 71 ? 9.485 3.478 -15.907 1.00 79.38 71 ILE A CA 1
ATOM 591 C C . ILE A 1 71 ? 10.880 2.944 -16.258 1.00 79.38 71 ILE A C 1
ATOM 593 O O . ILE A 1 71 ? 11.776 2.891 -15.421 1.00 79.38 71 ILE A O 1
ATOM 597 N N . GLN A 1 72 ? 11.078 2.608 -17.536 1.00 65.06 72 GLN A N 1
ATOM 598 C CA . GLN A 1 72 ? 12.341 2.076 -18.072 1.00 65.06 72 GLN A CA 1
ATOM 599 C C . GLN A 1 72 ? 13.564 2.967 -17.777 1.00 65.06 72 GLN A C 1
ATOM 601 O O . GLN A 1 72 ? 14.652 2.453 -17.537 1.00 65.06 72 GLN A O 1
ATOM 606 N N . VAL A 1 73 ? 13.394 4.297 -17.768 1.00 68.00 73 VAL A N 1
ATOM 607 C CA . VAL A 1 73 ? 14.436 5.264 -17.387 1.00 68.00 73 VAL A CA 1
ATOM 608 C C . VAL A 1 73 ? 13.780 6.487 -16.734 1.00 68.00 73 VAL A C 1
ATOM 610 O O . VAL A 1 73 ? 13.162 7.302 -17.431 1.00 68.00 73 VAL A O 1
ATOM 613 N N . PRO A 1 74 ? 13.887 6.645 -15.404 1.00 67.94 74 PRO A N 1
ATOM 614 C CA . PRO A 1 74 ? 13.418 7.842 -14.721 1.00 67.94 74 PRO A CA 1
ATOM 615 C C . PRO A 1 74 ? 14.147 9.071 -15.256 1.00 67.94 74 PRO A C 1
ATOM 617 O O . PRO A 1 74 ? 15.367 9.056 -15.391 1.00 67.94 74 PRO A O 1
ATOM 620 N N . ALA A 1 75 ? 13.396 10.133 -15.551 1.00 72.88 75 ALA A N 1
ATOM 621 C CA . ALA A 1 75 ? 13.945 11.378 -16.078 1.00 72.88 75 ALA A CA 1
ATOM 622 C C . ALA A 1 75 ? 14.853 11.181 -17.309 1.00 72.88 75 ALA A C 1
ATOM 624 O O . ALA A 1 75 ? 15.873 11.850 -17.446 1.00 72.88 75 ALA A O 1
ATOM 625 N N . SER A 1 76 ? 14.469 10.289 -18.231 1.00 66.00 76 SER A N 1
ATOM 626 C CA . SER A 1 76 ? 15.164 10.102 -19.516 1.00 66.00 76 SER A CA 1
ATOM 627 C C . SER A 1 76 ? 15.369 11.413 -20.285 1.00 66.00 76 SER A C 1
ATOM 629 O O . SER A 1 76 ? 16.381 11.598 -20.942 1.00 66.00 76 SER A O 1
ATOM 631 N N . HIS A 1 77 ? 14.438 12.350 -20.131 1.00 66.94 77 HIS A N 1
ATOM 632 C CA . HIS A 1 77 ? 14.461 13.711 -20.674 1.00 66.94 77 HIS A CA 1
ATOM 633 C C . HIS A 1 77 ? 15.478 14.648 -19.995 1.00 66.94 77 HIS A C 1
ATOM 635 O O . HIS A 1 77 ? 15.737 15.731 -20.507 1.00 66.94 77 HIS A O 1
ATOM 641 N N . LEU A 1 78 ? 16.040 14.259 -18.847 1.00 71.06 78 LEU A N 1
ATOM 642 C CA . LEU A 1 78 ? 17.159 14.937 -18.184 1.00 71.06 78 LEU A CA 1
ATOM 643 C C . LEU A 1 78 ? 18.490 14.221 -18.415 1.00 71.06 78 LEU A C 1
ATOM 645 O O . LEU A 1 78 ? 19.527 14.731 -17.985 1.00 71.06 78 LEU A O 1
ATOM 649 N N . LEU A 1 79 ? 18.484 13.047 -19.060 1.00 68.19 79 LEU A N 1
ATOM 650 C CA . LEU A 1 79 ? 19.732 12.452 -19.496 1.00 68.19 79 LEU A CA 1
ATOM 651 C C . LEU A 1 79 ? 20.343 13.407 -20.505 1.00 68.19 79 LEU A C 1
ATOM 653 O O . LEU A 1 79 ? 19.749 13.714 -21.536 1.00 68.19 79 LEU A O 1
ATOM 657 N N . MET A 1 80 ? 21.531 13.893 -20.162 1.00 64.94 80 MET A N 1
ATOM 658 C CA . MET A 1 80 ? 22.382 14.578 -21.110 1.00 64.94 80 MET A CA 1
ATOM 659 C C . MET A 1 80 ? 22.501 13.621 -22.290 1.00 64.94 80 MET A C 1
ATOM 661 O O . MET A 1 80 ? 22.983 12.499 -22.105 1.00 64.94 80 MET A O 1
ATOM 665 N N . GLU A 1 81 ? 21.993 14.016 -23.461 1.00 62.38 81 GLU A N 1
ATOM 666 C CA . GLU A 1 81 ? 22.341 13.330 -24.695 1.00 62.38 81 GLU A CA 1
ATOM 667 C C . GLU A 1 81 ? 23.858 13.215 -24.633 1.00 62.38 81 GLU A C 1
ATOM 669 O O . GLU A 1 81 ? 24.562 14.233 -24.592 1.00 62.38 81 GLU A O 1
ATOM 674 N N . SER A 1 82 ? 24.370 11.983 -24.498 1.00 54.59 82 SER A N 1
ATOM 675 C CA . SER A 1 82 ? 25.773 11.744 -24.792 1.00 54.59 82 SER A CA 1
ATOM 676 C C . SER A 1 82 ? 25.990 12.491 -26.092 1.00 54.59 82 SER A C 1
ATOM 678 O O . SER A 1 82 ? 25.195 12.306 -27.017 1.00 54.59 82 SER A O 1
ATOM 680 N N . ARG A 1 83 ? 26.966 13.401 -26.129 1.00 56.44 83 ARG A N 1
ATOM 681 C CA . ARG A 1 83 ? 27.397 14.068 -27.357 1.00 56.44 83 ARG A CA 1
ATOM 682 C C . ARG A 1 83 ? 27.976 12.995 -28.285 1.00 56.44 83 ARG A C 1
ATOM 684 O O . ARG A 1 83 ? 29.165 12.974 -28.570 1.00 56.44 83 ARG A O 1
ATOM 691 N N . GLY A 1 84 ? 27.141 12.058 -28.711 1.00 54.88 84 GLY A N 1
ATOM 692 C CA . GLY A 1 84 ? 27.352 11.183 -29.825 1.00 54.88 84 GLY A CA 1
ATOM 693 C C . GLY A 1 84 ? 27.264 12.089 -31.029 1.00 54.88 84 GLY A C 1
ATOM 694 O O . GLY A 1 84 ? 26.194 12.575 -31.382 1.00 54.88 84 GLY A O 1
ATOM 695 N N . ASN A 1 85 ? 28.427 12.324 -31.622 1.00 55.41 85 ASN A N 1
ATOM 696 C CA . ASN A 1 85 ? 28.597 12.887 -32.954 1.00 55.41 85 ASN A CA 1
ATOM 697 C C . ASN A 1 85 ? 28.547 14.416 -33.050 1.00 55.41 85 ASN A C 1
ATOM 699 O O . ASN A 1 85 ? 28.178 14.963 -34.085 1.00 55.41 85 ASN A O 1
ATOM 703 N N . SER A 1 86 ? 29.038 15.133 -32.038 1.00 51.09 86 SER A N 1
ATOM 704 C CA . SER A 1 86 ? 29.608 16.462 -32.302 1.00 51.09 86 SER A CA 1
ATOM 705 C C . SER A 1 86 ? 31.010 16.289 -32.893 1.00 51.09 86 SER A C 1
ATOM 707 O O . SER A 1 86 ? 31.987 16.395 -32.164 1.00 51.09 86 SER A O 1
ATOM 709 N N . LEU A 1 87 ? 31.079 15.945 -34.186 1.00 58.81 87 LEU A N 1
ATOM 710 C CA . LEU A 1 87 ? 32.242 16.127 -35.067 1.00 58.81 87 LEU A CA 1
ATOM 711 C C . LEU A 1 87 ? 33.591 15.905 -34.371 1.00 58.81 87 LEU A C 1
ATOM 713 O O . LEU A 1 87 ? 34.360 16.839 -34.146 1.00 58.81 87 LEU A O 1
ATOM 717 N N . SER A 1 88 ? 33.878 14.659 -34.006 1.00 55.91 88 SER A N 1
ATOM 718 C CA . SER A 1 88 ? 35.254 14.291 -33.727 1.00 55.91 88 SER A CA 1
ATOM 719 C C . SER A 1 88 ? 36.019 14.436 -35.041 1.00 55.91 88 SER A C 1
ATOM 721 O O . SER A 1 88 ? 35.956 13.552 -35.895 1.00 55.91 88 SER A O 1
ATOM 723 N N . ASP A 1 89 ? 36.748 15.539 -35.183 1.00 60.81 89 ASP A N 1
ATOM 724 C CA . ASP A 1 89 ? 37.875 15.729 -36.107 1.00 60.81 89 ASP A CA 1
ATOM 725 C C . ASP A 1 89 ? 39.033 14.782 -35.720 1.00 60.81 89 ASP A C 1
ATOM 727 O O . ASP A 1 89 ? 40.198 15.149 -35.600 1.00 60.81 89 ASP A O 1
ATOM 731 N N . GLN A 1 90 ? 38.673 13.550 -35.359 1.00 66.38 90 GLN A N 1
ATOM 732 C CA . GLN A 1 90 ? 39.558 12.537 -34.845 1.00 66.38 90 GLN A CA 1
ATOM 733 C C . GLN A 1 90 ? 39.934 11.683 -36.046 1.00 66.38 90 GLN A C 1
ATOM 735 O O . GLN A 1 90 ? 39.056 11.020 -36.612 1.00 66.38 90 GLN A O 1
ATOM 740 N N . PRO A 1 91 ? 41.206 11.730 -36.470 1.00 67.75 91 PRO A N 1
ATOM 741 C CA . PRO A 1 91 ? 41.636 11.016 -37.653 1.00 67.75 91 PRO A CA 1
ATOM 742 C C . PRO A 1 91 ? 41.328 9.536 -37.462 1.00 67.75 91 PRO A C 1
ATOM 744 O O . PRO A 1 91 ? 41.677 8.919 -36.449 1.00 67.75 91 PRO A O 1
ATOM 747 N N . THR A 1 92 ? 40.614 8.977 -38.431 1.00 79.25 92 THR A N 1
ATOM 748 C CA . THR A 1 92 ? 40.329 7.546 -38.442 1.00 79.25 92 THR A CA 1
ATOM 749 C C . THR A 1 92 ? 41.615 6.777 -38.737 1.00 79.25 92 THR A C 1
ATOM 751 O O . THR A 1 92 ? 42.563 7.304 -39.317 1.00 79.25 92 THR A O 1
ATOM 754 N N . ILE A 1 93 ? 41.660 5.497 -38.364 1.00 80.56 93 ILE A N 1
ATOM 755 C CA . ILE A 1 93 ? 42.817 4.624 -38.638 1.00 80.56 93 ILE A CA 1
ATOM 756 C C . ILE A 1 93 ? 43.156 4.598 -40.140 1.00 80.56 93 ILE A C 1
ATOM 758 O O . ILE A 1 93 ? 44.325 4.516 -40.513 1.00 80.56 93 ILE A O 1
ATOM 762 N N . ASN A 1 94 ? 42.145 4.734 -40.999 1.00 85.19 94 ASN A N 1
ATOM 763 C CA . ASN A 1 94 ? 42.319 4.814 -42.447 1.00 85.19 94 ASN A CA 1
ATOM 764 C C . ASN A 1 94 ? 43.093 6.072 -42.867 1.00 85.19 94 ASN A C 1
ATOM 766 O O . ASN A 1 94 ? 43.959 5.993 -43.731 1.00 85.19 94 ASN A O 1
ATOM 770 N N . ASP A 1 95 ? 42.844 7.201 -42.204 1.00 83.69 95 ASP A N 1
ATOM 771 C CA . ASP A 1 95 ? 43.526 8.473 -42.462 1.00 83.69 95 ASP A CA 1
ATOM 772 C C . ASP A 1 95 ? 45.023 8.386 -42.095 1.00 83.69 95 ASP A C 1
ATOM 774 O O . ASP A 1 95 ? 45.906 8.836 -42.828 1.00 83.69 95 ASP A O 1
ATOM 778 N N . ALA A 1 96 ? 45.339 7.689 -40.996 1.00 84.56 96 ALA A N 1
ATOM 779 C CA . ALA A 1 96 ? 46.720 7.387 -40.613 1.00 84.56 96 ALA A CA 1
ATOM 780 C C . ALA A 1 96 ? 47.427 6.453 -41.621 1.00 84.56 96 ALA A C 1
ATOM 782 O O . ALA A 1 96 ? 48.619 6.624 -41.897 1.00 84.56 96 ALA A O 1
ATOM 783 N N . LEU A 1 97 ? 46.705 5.482 -42.191 1.00 87.12 97 LEU A N 1
ATOM 784 C CA . LEU A 1 97 ? 47.227 4.577 -43.220 1.00 87.12 97 LEU A CA 1
ATOM 785 C C . LEU A 1 97 ? 47.529 5.326 -44.526 1.00 87.12 97 LEU A C 1
ATOM 787 O O . LEU A 1 97 ? 48.601 5.133 -45.107 1.00 87.12 97 LEU A O 1
ATOM 791 N N . ASP A 1 98 ? 46.637 6.220 -44.955 1.00 87.69 98 ASP A N 1
ATOM 792 C CA . ASP A 1 98 ? 46.838 7.047 -46.148 1.00 87.69 98 ASP A CA 1
ATOM 793 C C . ASP A 1 98 ? 48.051 7.977 -46.006 1.00 87.69 98 ASP A C 1
ATOM 795 O O . ASP A 1 98 ? 48.851 8.108 -46.941 1.00 87.69 98 ASP A O 1
ATOM 799 N N . LEU A 1 99 ? 48.258 8.569 -44.824 1.00 87.06 99 LEU A N 1
ATOM 800 C CA . LEU A 1 99 ? 49.464 9.350 -44.533 1.00 87.06 99 LEU A CA 1
ATOM 801 C C . LEU A 1 99 ? 50.743 8.510 -44.645 1.00 87.06 99 LEU A C 1
ATOM 803 O O . LEU A 1 99 ? 51.725 8.963 -45.240 1.00 87.06 99 LEU A O 1
ATOM 807 N N . TYR A 1 100 ? 50.737 7.277 -44.132 1.00 86.88 100 TYR A N 1
ATOM 808 C CA . TYR A 1 100 ? 51.893 6.384 -44.228 1.00 86.88 100 TYR A CA 1
ATOM 809 C C . TYR A 1 100 ? 52.223 6.020 -45.681 1.00 86.88 100 TYR A C 1
ATOM 811 O O . TYR A 1 100 ? 53.382 6.101 -46.098 1.00 86.88 100 TYR A O 1
ATOM 819 N N . LEU A 1 101 ? 51.213 5.653 -46.474 1.00 90.00 101 LEU A N 1
ATOM 820 C CA . LEU A 1 101 ? 51.408 5.308 -47.882 1.00 90.00 101 LEU A CA 1
ATOM 821 C C . LEU A 1 101 ? 51.911 6.502 -48.695 1.00 90.00 101 LEU A C 1
ATOM 823 O O . LEU A 1 101 ? 52.820 6.337 -49.511 1.00 90.00 101 LEU A O 1
ATOM 827 N N . ARG A 1 102 ? 51.387 7.706 -48.436 1.00 88.25 102 ARG A N 1
ATOM 828 C CA . ARG A 1 102 ? 51.877 8.945 -49.058 1.00 88.25 102 ARG A CA 1
ATOM 829 C C . ARG A 1 102 ? 53.339 9.208 -48.733 1.00 88.25 102 ARG A C 1
ATOM 831 O O . ARG A 1 102 ? 54.116 9.457 -49.652 1.00 88.25 102 ARG A O 1
ATOM 838 N N . LEU A 1 103 ? 53.724 9.131 -47.459 1.00 89.44 103 LEU A N 1
ATOM 839 C CA . LEU A 1 103 ? 55.114 9.334 -47.046 1.00 89.44 103 LEU A CA 1
ATOM 840 C C . LEU A 1 103 ? 56.036 8.296 -47.691 1.00 89.44 103 LEU A C 1
ATOM 842 O O . LEU A 1 103 ? 57.068 8.651 -48.252 1.00 89.44 103 LEU A O 1
ATOM 846 N N . LYS A 1 104 ? 55.641 7.020 -47.699 1.00 87.25 104 LYS A N 1
ATOM 847 C CA . LYS A 1 104 ? 56.418 5.951 -48.336 1.00 87.25 104 LYS A CA 1
ATOM 848 C C . LYS A 1 104 ? 56.575 6.157 -49.847 1.00 87.25 104 LYS A C 1
ATOM 850 O O . LYS A 1 104 ? 57.670 5.977 -50.377 1.00 87.25 104 LYS A O 1
ATOM 855 N N . ALA A 1 105 ? 55.506 6.545 -50.539 1.00 80.75 105 ALA A N 1
ATOM 856 C CA . ALA A 1 105 ? 55.552 6.844 -51.968 1.00 80.75 105 ALA A CA 1
ATOM 857 C C . ALA A 1 105 ? 56.429 8.069 -52.267 1.00 80.75 105 ALA A C 1
ATOM 859 O O . ALA A 1 105 ? 57.134 8.089 -53.273 1.00 80.75 105 ALA A O 1
ATOM 860 N N . TRP A 1 106 ? 56.425 9.066 -51.379 1.00 80.31 106 TRP A N 1
ATOM 861 C CA . TRP A 1 106 ? 57.289 10.240 -51.478 1.00 80.31 106 TRP A CA 1
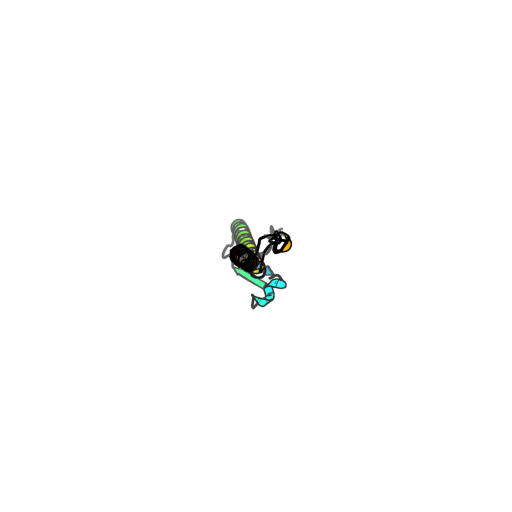ATOM 862 C C . TRP A 1 106 ? 58.771 9.866 -51.371 1.00 80.31 106 TRP A C 1
ATOM 864 O O . TRP A 1 106 ? 59.565 10.293 -52.205 1.00 80.31 106 TRP A O 1
ATOM 874 N N . PHE A 1 107 ? 59.132 8.988 -50.430 1.00 72.88 107 PHE A N 1
ATOM 875 C CA . PHE A 1 107 ? 60.499 8.468 -50.319 1.00 72.88 107 PHE A CA 1
ATOM 876 C C . PHE A 1 107 ? 60.943 7.676 -51.553 1.00 72.88 107 PHE A C 1
ATOM 878 O O . PHE A 1 107 ? 62.080 7.820 -51.985 1.00 72.88 107 PHE A O 1
ATOM 885 N N . HIS A 1 108 ? 60.052 6.886 -52.156 1.00 66.56 108 HIS A N 1
ATOM 886 C CA . HIS A 1 108 ? 60.369 6.131 -53.374 1.00 66.56 108 HIS A CA 1
ATOM 887 C C . HIS A 1 108 ? 60.518 7.017 -54.625 1.00 66.56 108 HIS A C 1
ATOM 889 O O . HIS A 1 108 ? 61.011 6.557 -55.642 1.00 66.56 108 HIS A O 1
ATOM 895 N N . LYS A 1 109 ? 60.060 8.273 -54.580 1.00 65.19 109 LYS A N 1
ATOM 896 C CA . LYS A 1 109 ? 60.117 9.208 -55.715 1.00 65.19 109 LYS A CA 1
ATOM 897 C C . LYS A 1 109 ? 61.331 10.149 -55.663 1.00 65.19 109 LYS A C 1
ATOM 899 O O . LYS A 1 109 ? 61.538 10.913 -56.600 1.00 65.19 109 LYS A O 1
ATOM 904 N N . LEU A 1 110 ? 62.087 10.129 -54.563 1.00 59.25 110 LEU A N 1
ATOM 905 C CA . LEU A 1 110 ? 63.237 11.007 -54.302 1.00 59.25 110 LEU A CA 1
ATOM 906 C C . LEU A 1 110 ? 64.603 10.316 -54.422 1.00 59.25 110 LEU A C 1
ATOM 908 O O . LEU A 1 110 ? 65.624 10.985 -54.277 1.00 59.25 110 LEU A O 1
ATOM 912 N N . PHE A 1 111 ? 64.617 9.018 -54.712 1.00 46.84 111 PHE A N 1
ATOM 913 C CA . PHE A 1 111 ? 65.787 8.213 -55.060 1.00 46.84 111 PHE A CA 1
ATOM 914 C C . PHE A 1 111 ? 65.463 7.386 -56.301 1.00 46.84 111 PHE A C 1
ATOM 916 O O . PHE A 1 111 ? 66.405 7.119 -57.077 1.00 46.84 111 PHE A O 1
#